Protein AF-A0A974WG58-F1 (afdb_monomer_lite)

Structure (mmCIF, N/CA/C/O backbone):
data_AF-A0A974WG58-F1
#
_entry.id   AF-A0A974WG58-F1
#
loop_
_atom_site.group_PDB
_atom_site.id
_atom_site.type_symbol
_atom_site.label_atom_id
_atom_site.label_alt_id
_atom_site.label_comp_id
_atom_site.label_asym_id
_atom_site.label_entity_id
_atom_site.label_seq_id
_atom_site.pdbx_PDB_ins_code
_atom_site.Cartn_x
_atom_site.Cartn_y
_atom_site.Cartn_z
_atom_site.occupancy
_atom_site.B_iso_or_equiv
_atom_site.auth_seq_id
_atom_site.auth_comp_id
_atom_site.auth_asym_id
_atom_site.auth_atom_id
_atom_site.pdbx_PDB_model_num
ATOM 1 N N . MET A 1 1 ? -60.441 5.713 -17.742 1.00 50.03 1 MET A N 1
ATOM 2 C CA . MET A 1 1 ? -59.816 5.849 -16.407 1.00 50.03 1 MET A CA 1
ATOM 3 C C . MET A 1 1 ? -59.112 4.545 -16.028 1.00 50.03 1 MET A C 1
ATOM 5 O O . MET A 1 1 ? -59.781 3.632 -15.582 1.00 50.03 1 MET A O 1
ATOM 9 N N . ARG A 1 2 ? -57.797 4.411 -16.261 1.00 52.03 2 ARG A N 1
ATOM 10 C CA . ARG A 1 2 ? -56.933 3.327 -15.719 1.00 52.03 2 ARG A CA 1
ATOM 11 C C . ARG A 1 2 ? -55.482 3.823 -15.540 1.00 52.03 2 ARG A C 1
ATOM 13 O O . ARG A 1 2 ? -54.530 3.086 -15.746 1.00 52.03 2 ARG A O 1
ATOM 20 N N . LYS A 1 3 ? -55.302 5.109 -15.209 1.00 54.19 3 LYS A N 1
ATOM 21 C CA . LYS A 1 3 ? -53.972 5.739 -15.085 1.00 54.19 3 LYS A CA 1
ATOM 22 C C . LYS A 1 3 ? -53.361 5.641 -13.676 1.00 54.19 3 LYS A C 1
ATOM 24 O O . LYS A 1 3 ? -52.264 6.130 -13.480 1.00 54.19 3 LYS A O 1
ATOM 29 N N . GLY A 1 4 ? -54.040 5.014 -12.710 1.00 57.06 4 GLY A N 1
ATOM 30 C CA . GLY A 1 4 ? -53.502 4.835 -11.351 1.00 57.06 4 GLY A CA 1
ATOM 31 C C . GLY A 1 4 ? -52.520 3.665 -11.233 1.00 57.06 4 GLY A C 1
ATOM 32 O O . GLY A 1 4 ? -51.487 3.790 -10.593 1.00 57.06 4 GLY A O 1
ATOM 33 N N . HIS A 1 5 ? -52.804 2.545 -11.905 1.00 56.03 5 HIS A N 1
ATOM 34 C CA . HIS A 1 5 ? -51.980 1.332 -11.810 1.00 56.03 5 HIS A CA 1
ATOM 35 C C . HIS A 1 5 ? -50.686 1.438 -12.631 1.00 56.03 5 HIS A C 1
ATOM 37 O O . HIS A 1 5 ? -49.653 0.925 -12.217 1.00 56.03 5 HIS A O 1
ATOM 43 N N . LEU A 1 6 ? -50.732 2.145 -13.771 1.00 59.72 6 LEU A N 1
ATOM 44 C CA . LEU A 1 6 ? -49.549 2.358 -14.609 1.00 59.72 6 LEU A CA 1
ATOM 45 C C . LEU A 1 6 ? -48.564 3.355 -13.968 1.00 59.72 6 LEU A C 1
ATOM 47 O O . LEU A 1 6 ? -47.359 3.185 -14.072 1.00 59.72 6 LEU A O 1
ATOM 51 N N . TRP A 1 7 ? -49.073 4.355 -13.242 1.00 65.94 7 TRP A N 1
ATOM 52 C CA . TRP A 1 7 ? -48.237 5.356 -12.572 1.00 65.94 7 TRP A CA 1
ATOM 53 C C . TRP A 1 7 ? -47.402 4.748 -11.436 1.00 65.94 7 TRP A C 1
ATOM 55 O O . TRP A 1 7 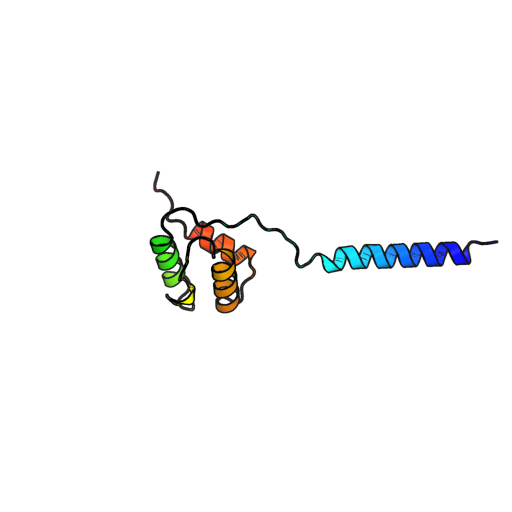? -46.224 5.059 -11.306 1.00 65.94 7 TRP A O 1
ATOM 65 N N . VAL A 1 8 ? -47.974 3.803 -10.679 1.00 70.25 8 VAL A N 1
ATOM 66 C CA . VAL A 1 8 ? -47.250 3.084 -9.616 1.00 70.25 8 VAL A CA 1
ATOM 67 C C . VAL A 1 8 ? -46.165 2.172 -10.190 1.00 70.25 8 VAL A C 1
ATOM 69 O O . VAL A 1 8 ? -45.077 2.112 -9.627 1.00 70.25 8 VAL A O 1
ATOM 72 N N . VAL A 1 9 ? -46.411 1.486 -11.313 1.00 72.94 9 VAL A N 1
ATOM 73 C CA . VAL A 1 9 ? -45.358 0.655 -11.923 1.00 72.94 9 VAL A CA 1
ATOM 74 C C . VAL A 1 9 ? -44.250 1.503 -12.543 1.00 72.94 9 VAL A C 1
ATOM 76 O O . VAL A 1 9 ? -43.095 1.117 -12.426 1.00 72.94 9 VAL A O 1
ATOM 79 N N . GLU A 1 10 ? -44.547 2.669 -13.125 1.00 73.44 10 GLU A N 1
ATOM 80 C CA . GLU A 1 10 ? -43.498 3.574 -13.617 1.00 73.44 10 GLU A CA 1
ATOM 81 C C . GLU A 1 10 ? -42.696 4.213 -12.474 1.00 73.44 10 GLU A C 1
ATOM 83 O O . GLU A 1 10 ? -41.476 4.315 -12.579 1.00 73.44 10 GLU A O 1
ATOM 88 N N . GLU A 1 11 ? -43.334 4.545 -11.348 1.00 78.12 11 GLU A N 1
ATOM 89 C C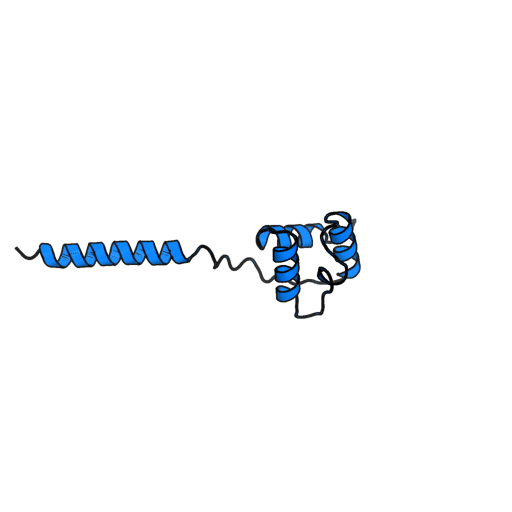A . GLU A 1 11 ? -42.651 4.987 -10.125 1.00 78.12 11 GLU A CA 1
ATOM 90 C C . GLU A 1 11 ? -41.745 3.876 -9.566 1.00 78.12 11 GLU A C 1
ATOM 92 O O . GLU A 1 11 ? -40.564 4.109 -9.317 1.00 78.12 11 GLU A O 1
ATOM 97 N N . ILE A 1 12 ? -42.236 2.635 -9.457 1.00 79.12 12 ILE A N 1
ATOM 98 C CA . ILE A 1 12 ? -41.429 1.485 -9.008 1.00 79.12 12 ILE A CA 1
ATOM 99 C C . ILE A 1 12 ? -40.259 1.226 -9.968 1.00 79.12 12 ILE A C 1
ATOM 101 O O . ILE A 1 12 ? -39.145 0.952 -9.518 1.00 79.12 12 ILE A O 1
ATOM 105 N N . LEU A 1 13 ? -40.472 1.347 -11.281 1.00 77.50 13 LEU A N 1
ATOM 106 C CA . LEU A 1 13 ? -39.407 1.227 -12.278 1.00 77.50 13 LEU A CA 1
ATOM 107 C C . LEU A 1 13 ? -38.381 2.366 -12.161 1.00 77.50 13 LEU A C 1
ATOM 109 O O . LEU A 1 13 ? -37.186 2.122 -12.338 1.00 77.50 13 LEU A O 1
ATOM 113 N N . SER A 1 14 ? -38.809 3.580 -11.807 1.00 76.06 14 SER A N 1
ATOM 114 C CA . SER A 1 14 ? -37.926 4.729 -11.570 1.00 76.06 14 SER A CA 1
ATOM 115 C C . SER A 1 14 ? -37.086 4.550 -10.297 1.00 76.06 14 SER A C 1
ATOM 117 O O . SER A 1 14 ? -35.866 4.732 -10.320 1.00 76.06 14 SER A O 1
ATOM 119 N N . GLN A 1 15 ? -37.706 4.069 -9.214 1.00 72.31 15 GLN A N 1
ATOM 120 C CA . GLN A 1 15 ? -37.037 3.737 -7.951 1.00 72.31 15 GLN A CA 1
ATOM 121 C C . GLN A 1 15 ? -36.034 2.583 -8.117 1.00 72.31 15 GLN A C 1
ATOM 123 O O . GLN A 1 15 ? -34.914 2.642 -7.604 1.00 72.31 15 GLN A O 1
ATOM 128 N N . LEU A 1 16 ? -36.385 1.551 -8.894 1.00 71.75 16 LEU A N 1
ATOM 129 C CA . LEU A 1 16 ? -35.490 0.429 -9.187 1.00 71.75 16 LEU A CA 1
ATOM 130 C C . LEU A 1 16 ? -34.295 0.865 -10.049 1.00 71.75 16 LEU A C 1
ATOM 132 O O . LEU A 1 16 ? -33.161 0.470 -9.775 1.00 71.75 16 LEU A O 1
ATOM 136 N N . LYS A 1 17 ? -34.519 1.727 -11.050 1.00 73.50 17 LYS A N 1
ATOM 137 C CA . LYS A 1 17 ? -33.455 2.279 -11.902 1.00 73.50 17 LYS A CA 1
ATOM 138 C C . LYS A 1 17 ? -32.468 3.132 -11.097 1.00 73.50 17 LYS A C 1
ATOM 140 O O . LYS A 1 17 ? -31.261 2.985 -11.278 1.00 73.50 17 LYS A O 1
ATOM 145 N N . LEU A 1 18 ? -32.961 3.946 -10.158 1.00 64.94 18 LEU A N 1
ATOM 146 C CA . LEU A 1 18 ? -32.130 4.714 -9.223 1.00 64.94 18 LEU A CA 1
ATOM 147 C C . LEU A 1 18 ? -31.334 3.806 -8.268 1.00 64.94 18 LEU A C 1
ATOM 149 O O . LEU A 1 18 ? -30.141 4.038 -8.063 1.00 64.94 18 LEU A O 1
ATOM 153 N N . LYS A 1 19 ? -31.935 2.726 -7.742 1.00 62.03 19 LYS A N 1
ATOM 154 C CA . LYS A 1 19 ? -31.246 1.791 -6.832 1.00 62.03 19 LYS A CA 1
ATOM 155 C C . LYS A 1 19 ? -30.119 1.007 -7.510 1.00 62.03 19 LYS A C 1
ATOM 157 O O . LYS A 1 19 ? -29.074 0.787 -6.897 1.00 62.03 19 LYS A O 1
ATOM 162 N N . ILE A 1 20 ? -30.299 0.624 -8.774 1.00 65.50 20 ILE A N 1
ATOM 163 C CA . ILE A 1 20 ? -29.258 -0.044 -9.572 1.00 65.50 20 ILE A CA 1
ATOM 164 C C . ILE A 1 20 ? -28.069 0.907 -9.819 1.00 65.50 20 ILE A C 1
ATOM 166 O O . ILE A 1 20 ? -26.915 0.485 -9.739 1.00 65.50 20 ILE A O 1
ATOM 170 N N . MET A 1 21 ? -28.327 2.204 -10.027 1.00 55.84 21 MET A N 1
ATOM 171 C CA . MET A 1 21 ? -27.278 3.222 -10.191 1.00 55.84 21 MET A CA 1
ATOM 172 C C . MET A 1 21 ? -26.550 3.553 -8.872 1.00 55.84 21 MET A C 1
ATOM 174 O O . MET A 1 21 ? -25.354 3.835 -8.889 1.00 55.84 21 MET A O 1
ATOM 178 N N . GLU A 1 22 ? -27.227 3.467 -7.721 1.00 56.56 22 GLU A N 1
ATOM 179 C CA . GLU A 1 22 ? -26.624 3.691 -6.395 1.00 56.56 22 GLU A CA 1
ATOM 180 C C . GLU A 1 22 ? -25.741 2.521 -5.919 1.00 56.56 22 GLU A C 1
ATOM 182 O O . GLU A 1 22 ? -24.744 2.745 -5.231 1.00 56.56 22 GLU A O 1
ATOM 187 N N . ASN A 1 23 ? -26.043 1.284 -6.328 1.00 50.16 23 ASN A N 1
ATOM 188 C CA . ASN A 1 23 ? -25.255 0.094 -5.971 1.00 50.16 23 ASN A CA 1
ATOM 189 C C . ASN A 1 23 ? -23.929 -0.031 -6.757 1.00 50.16 23 ASN A C 1
ATOM 191 O O . ASN A 1 23 ? -23.182 -0.992 -6.597 1.00 50.16 23 ASN A O 1
ATOM 195 N N . SER A 1 24 ? -23.628 0.950 -7.612 1.00 49.44 24 SER A N 1
ATOM 196 C CA . SER A 1 24 ? -22.454 0.977 -8.494 1.00 49.44 24 SER A CA 1
ATOM 197 C C . SER A 1 24 ? -21.268 1.765 -7.921 1.00 49.44 24 SER A C 1
ATOM 199 O O . SER A 1 24 ? -20.342 2.100 -8.657 1.00 49.44 24 SER A O 1
ATOM 201 N N . LYS A 1 25 ? -21.257 2.085 -6.619 1.00 47.50 25 LYS A N 1
ATOM 202 C CA . LYS A 1 25 ? -20.084 2.723 -5.987 1.00 47.50 25 LYS A CA 1
ATOM 203 C C . LYS A 1 25 ? -18.908 1.766 -5.759 1.00 47.50 25 LYS A C 1
ATOM 205 O O . LYS A 1 25 ? -17.823 2.247 -5.460 1.00 47.50 25 LYS A O 1
ATOM 210 N N . ASP A 1 26 ? -19.090 0.460 -5.967 1.00 45.72 26 ASP A N 1
ATOM 211 C CA . ASP A 1 26 ? -18.040 -0.548 -5.757 1.00 45.72 26 ASP A CA 1
ATOM 212 C C . ASP A 1 26 ? -17.826 -1.481 -6.961 1.00 45.72 26 ASP A C 1
ATOM 214 O O . ASP A 1 26 ? -17.455 -2.636 -6.816 1.00 45.72 26 ASP A O 1
ATOM 218 N N . GLN A 1 27 ? -18.056 -1.013 -8.190 1.00 40.62 27 GLN A N 1
ATOM 219 C CA . GLN A 1 27 ? -17.514 -1.695 -9.375 1.00 40.62 27 GLN A CA 1
ATOM 220 C C . GLN A 1 27 ? -16.931 -0.696 -10.367 1.00 40.62 27 GLN A C 1
ATOM 222 O O . GLN A 1 27 ? -17.237 -0.694 -11.557 1.00 40.62 27 GLN A O 1
ATOM 227 N N . LYS A 1 28 ? -16.000 0.134 -9.889 1.00 48.66 28 LYS A N 1
ATOM 228 C CA . LYS A 1 28 ? -14.930 0.577 -10.778 1.00 48.66 28 LYS A CA 1
ATOM 229 C C . LYS A 1 28 ? -14.010 -0.628 -10.931 1.00 48.66 28 LYS A C 1
ATOM 231 O O . LYS A 1 28 ? -13.186 -0.910 -10.063 1.00 48.66 28 LYS A O 1
ATOM 236 N N . VAL A 1 29 ? -14.198 -1.394 -12.003 1.00 51.09 29 VAL A N 1
ATOM 237 C CA . VAL A 1 29 ? -13.201 -2.364 -12.466 1.00 51.09 29 VAL A CA 1
ATOM 238 C C . VAL A 1 29 ? -12.013 -1.538 -12.957 1.00 51.09 29 VAL A C 1
ATOM 240 O O . VAL A 1 29 ? -11.829 -1.313 -14.148 1.00 51.09 29 VAL A O 1
ATOM 243 N N . THR A 1 30 ? -11.266 -0.965 -12.017 1.00 49.28 30 THR A N 1
ATOM 244 C CA . THR A 1 30 ? -10.002 -0.309 -12.306 1.00 49.28 30 THR A CA 1
ATOM 245 C C . THR A 1 30 ? -9.084 -1.426 -12.763 1.00 49.28 30 THR A C 1
ATOM 247 O O . THR A 1 30 ? -8.917 -2.406 -12.039 1.00 49.28 30 THR A O 1
ATOM 250 N N . GLU A 1 31 ? -8.629 -1.290 -14.005 1.00 60.78 31 GLU A N 1
ATOM 251 C CA . GLU A 1 31 ? -7.685 -2.103 -14.773 1.00 60.78 31 GLU A CA 1
ATOM 252 C C . GLU A 1 31 ? -6.967 -3.211 -13.980 1.00 60.78 31 GLU A C 1
ATOM 254 O O . GLU A 1 31 ? -6.469 -2.935 -12.886 1.00 60.78 31 GLU A O 1
ATOM 259 N N . PRO A 1 32 ? -6.822 -4.439 -14.525 1.00 62.94 32 PRO A N 1
ATOM 260 C CA . PRO A 1 32 ? -6.076 -5.502 -13.860 1.00 62.94 32 PRO A CA 1
ATOM 261 C C . PRO A 1 32 ? -4.652 -5.023 -13.567 1.00 62.94 32 PRO A C 1
ATOM 263 O O . PRO A 1 32 ? -3.788 -4.998 -14.443 1.00 62.94 32 PRO A O 1
ATOM 266 N N . PHE A 1 33 ? -4.434 -4.600 -12.324 1.00 73.94 33 PHE A N 1
ATOM 267 C CA . PHE A 1 33 ? -3.146 -4.134 -11.862 1.00 73.94 33 PHE A CA 1
ATOM 268 C C . PHE A 1 33 ? -2.234 -5.352 -11.789 1.00 73.94 33 PHE A C 1
ATOM 270 O O . PHE A 1 33 ? -2.441 -6.238 -10.961 1.00 73.94 33 PHE A O 1
ATOM 277 N N . LYS A 1 34 ? -1.270 -5.400 -12.705 1.00 77.56 34 LYS A N 1
ATOM 278 C CA . LYS A 1 34 ? -0.242 -6.429 -12.763 1.00 77.56 34 LYS A CA 1
ATOM 279 C C . LYS A 1 34 ? 1.084 -5.789 -12.420 1.00 77.56 34 LYS A C 1
ATOM 281 O O . LYS A 1 34 ? 1.477 -4.805 -13.040 1.00 77.56 34 LYS A O 1
ATOM 286 N N . ILE A 1 35 ? 1.766 -6.368 -11.445 1.00 79.12 35 ILE A N 1
ATOM 287 C CA . ILE A 1 35 ? 3.142 -6.002 -11.140 1.00 79.12 35 ILE A CA 1
ATOM 288 C C . ILE A 1 35 ? 4.016 -6.752 -12.136 1.00 79.12 35 ILE A C 1
ATOM 290 O O . ILE A 1 35 ? 4.097 -7.980 -12.106 1.00 79.12 35 ILE A O 1
ATOM 294 N N . THR A 1 36 ? 4.644 -6.015 -13.045 1.00 69.06 36 THR A N 1
ATOM 295 C CA . THR A 1 36 ? 5.569 -6.570 -14.034 1.00 69.06 36 THR A CA 1
ATOM 296 C C . THR A 1 36 ? 6.980 -6.072 -13.749 1.00 69.06 36 THR A C 1
ATOM 298 O O . THR A 1 36 ? 7.210 -4.868 -13.754 1.00 69.06 36 THR A O 1
ATOM 301 N N . GLY A 1 37 ? 7.935 -6.982 -13.545 1.00 74.62 37 GLY A N 1
ATOM 302 C CA . GLY A 1 37 ? 9.349 -6.633 -13.364 1.00 74.62 37 GLY A CA 1
ATOM 303 C C . GLY A 1 37 ? 9.813 -6.591 -11.904 1.00 74.62 37 GLY A C 1
ATOM 304 O O . GLY A 1 37 ? 9.539 -7.514 -11.137 1.00 74.62 37 GLY A O 1
ATOM 305 N N . ASP A 1 38 ? 10.579 -5.553 -11.545 1.00 79.88 38 ASP A N 1
ATOM 306 C CA . ASP A 1 38 ? 11.338 -5.466 -10.289 1.00 79.88 38 ASP A CA 1
ATOM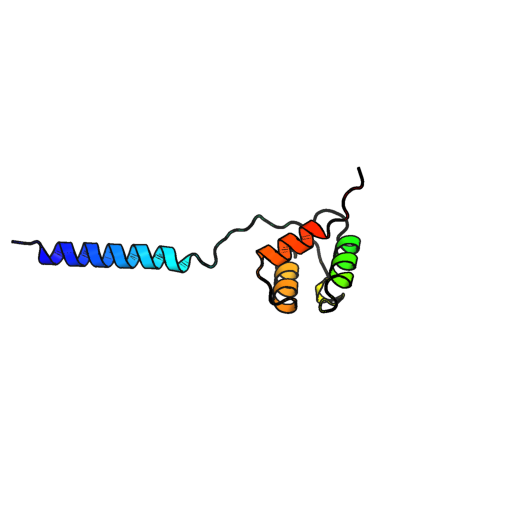 307 C C . ASP A 1 38 ? 10.518 -4.850 -9.142 1.00 79.88 38 ASP A C 1
ATOM 309 O O . ASP A 1 38 ? 10.650 -3.677 -8.785 1.00 79.88 38 ASP A O 1
ATOM 313 N N . TRP A 1 39 ? 9.660 -5.676 -8.536 1.00 85.88 39 TRP A N 1
ATOM 314 C CA . TRP A 1 39 ? 8.861 -5.271 -7.375 1.00 85.88 39 TRP A CA 1
ATOM 315 C C . TRP A 1 39 ? 9.719 -4.792 -6.198 1.00 85.88 39 TRP A C 1
ATOM 317 O O . TRP A 1 39 ? 9.311 -3.910 -5.449 1.00 85.88 39 TRP A O 1
ATOM 327 N N . LYS A 1 40 ? 10.918 -5.356 -6.029 1.00 84.69 40 LYS A N 1
ATOM 328 C CA . LYS A 1 40 ? 11.805 -5.061 -4.899 1.00 84.69 40 LYS A CA 1
ATOM 329 C C . LYS A 1 40 ? 12.267 -3.599 -4.898 1.00 84.69 40 LYS A C 1
ATOM 331 O O . LYS A 1 40 ? 12.342 -2.973 -3.837 1.00 84.69 40 LYS A O 1
ATOM 336 N N . GLY A 1 41 ? 12.535 -3.031 -6.074 1.00 85.50 41 GLY A N 1
ATOM 337 C CA . GLY A 1 41 ? 12.784 -1.596 -6.221 1.00 85.50 41 GLY A CA 1
ATOM 338 C C . GLY A 1 41 ? 11.548 -0.751 -5.896 1.00 85.50 41 GLY A C 1
ATOM 339 O O . GLY A 1 41 ? 11.636 0.207 -5.123 1.00 85.50 41 GLY A O 1
ATOM 340 N N . GLN A 1 42 ? 10.385 -1.148 -6.422 1.00 86.75 42 GLN A N 1
ATOM 341 C CA . GLN A 1 42 ? 9.119 -0.440 -6.199 1.00 86.75 42 GLN A CA 1
ATOM 342 C C . GLN A 1 42 ? 8.742 -0.409 -4.715 1.00 86.75 42 GLN A C 1
ATOM 344 O O . GLN A 1 42 ? 8.455 0.658 -4.170 1.00 86.75 42 GLN A O 1
ATOM 349 N N . SER A 1 43 ? 8.794 -1.558 -4.035 1.00 87.50 43 SER A N 1
ATOM 350 C CA . SER A 1 43 ? 8.478 -1.685 -2.613 1.00 87.50 43 SER A CA 1
ATOM 351 C C . SER A 1 43 ? 9.399 -0.824 -1.755 1.00 87.50 43 SER A C 1
ATOM 353 O O . SER A 1 43 ? 8.941 -0.174 -0.821 1.00 87.50 43 SER A O 1
ATOM 355 N N . THR A 1 44 ? 10.684 -0.744 -2.103 1.00 89.12 44 THR A N 1
ATOM 356 C CA . THR A 1 44 ? 11.642 0.113 -1.396 1.00 89.12 44 THR A CA 1
ATOM 357 C C . THR A 1 44 ? 11.256 1.592 -1.511 1.00 89.12 44 THR A C 1
ATOM 359 O O . THR A 1 44 ? 11.244 2.309 -0.510 1.00 89.12 44 THR A O 1
ATOM 362 N N . GLN A 1 45 ? 10.871 2.058 -2.705 1.00 87.75 45 GLN A N 1
ATOM 363 C CA . GLN A 1 45 ? 10.391 3.432 -2.896 1.00 87.75 45 GLN A CA 1
ATOM 364 C C . GLN A 1 45 ? 9.074 3.705 -2.161 1.00 87.75 45 GLN A C 1
ATOM 366 O O . GLN A 1 45 ? 8.935 4.741 -1.509 1.00 87.75 45 GLN A O 1
ATOM 371 N N . LEU A 1 46 ? 8.128 2.766 -2.230 1.00 89.25 46 LEU A N 1
ATOM 372 C CA . LEU A 1 46 ? 6.870 2.816 -1.487 1.00 89.25 46 LEU A CA 1
ATOM 373 C C . LEU A 1 46 ? 7.125 2.939 0.017 1.00 89.25 46 LEU A C 1
ATOM 375 O O . LEU A 1 46 ? 6.567 3.828 0.649 1.00 89.25 46 LEU A O 1
ATOM 379 N N . LYS A 1 47 ? 8.010 2.115 0.578 1.00 89.38 47 LYS A N 1
ATOM 380 C CA . LYS A 1 47 ? 8.364 2.142 2.001 1.00 89.38 47 LYS A CA 1
ATOM 381 C C . LYS A 1 47 ? 9.004 3.468 2.417 1.00 89.38 47 LYS A C 1
ATOM 383 O O . LYS A 1 47 ? 8.643 4.026 3.447 1.00 89.38 47 LYS A O 1
ATOM 388 N N . ASN A 1 48 ? 9.906 4.009 1.596 1.00 89.44 48 ASN A N 1
ATOM 389 C CA . ASN A 1 48 ? 10.527 5.312 1.857 1.00 89.44 48 ASN A CA 1
ATOM 390 C C . ASN A 1 48 ? 9.508 6.459 1.834 1.00 89.44 48 ASN A C 1
ATOM 392 O O . ASN A 1 48 ? 9.626 7.410 2.602 1.00 89.44 48 ASN A O 1
ATOM 396 N N . LYS A 1 49 ? 8.504 6.379 0.954 1.00 88.50 49 LYS A N 1
ATOM 397 C CA . LYS A 1 49 ? 7.460 7.402 0.820 1.00 88.50 49 LYS A CA 1
ATOM 398 C C . LYS A 1 49 ? 6.341 7.257 1.855 1.00 88.50 49 LYS A C 1
ATOM 400 O O . LYS A 1 49 ? 5.744 8.256 2.247 1.00 88.50 49 LYS A O 1
ATOM 405 N N . TYR A 1 50 ? 6.072 6.030 2.292 1.00 90.12 50 TYR A N 1
ATOM 406 C CA . TYR A 1 50 ? 5.024 5.674 3.241 1.00 90.12 50 TYR A CA 1
ATOM 407 C C . TYR A 1 50 ? 5.629 4.852 4.387 1.00 90.12 50 TYR A C 1
ATOM 409 O O . TYR A 1 50 ? 5.604 3.621 4.333 1.00 90.12 50 TYR A O 1
ATOM 417 N N . PRO A 1 51 ? 6.116 5.500 5.462 1.00 88.88 51 PRO A N 1
ATOM 418 C CA . PRO A 1 51 ? 6.743 4.808 6.595 1.00 88.88 51 PRO A CA 1
ATOM 419 C C . PRO A 1 51 ? 5.778 3.896 7.372 1.00 88.88 51 PRO A C 1
ATOM 421 O O . PRO A 1 51 ? 6.204 3.087 8.188 1.00 88.88 51 PRO A O 1
ATOM 424 N N . GLN A 1 52 ? 4.474 4.020 7.120 1.00 90.19 52 GLN A N 1
ATOM 425 C CA . GLN A 1 52 ? 3.429 3.144 7.655 1.00 90.19 52 GLN A CA 1
ATOM 426 C C . GLN A 1 52 ? 3.361 1.769 6.967 1.00 90.19 52 GLN A C 1
ATOM 428 O O . GLN A 1 52 ? 2.692 0.873 7.478 1.00 90.19 52 GLN A O 1
ATOM 433 N N . LEU A 1 53 ? 3.992 1.609 5.798 1.00 89.88 53 LEU A N 1
ATOM 434 C CA . LEU A 1 53 ? 4.080 0.329 5.104 1.00 89.88 53 LEU A CA 1
ATOM 435 C C . LEU A 1 53 ? 5.292 -0.443 5.611 1.00 89.88 53 LEU A C 1
ATOM 437 O O . LEU A 1 53 ? 6.410 0.072 5.640 1.00 89.88 53 LEU A O 1
ATOM 441 N N . THR A 1 54 ? 5.074 -1.699 5.983 1.00 88.38 54 THR A N 1
ATOM 4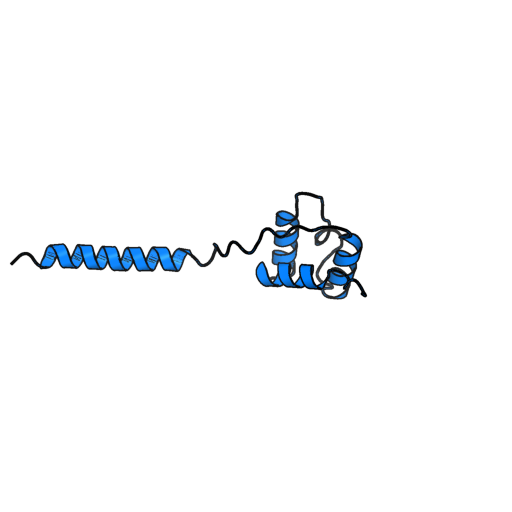42 C CA . THR A 1 54 ? 6.154 -2.595 6.398 1.00 88.38 54 THR A CA 1
ATOM 443 C C . THR A 1 54 ? 6.630 -3.466 5.239 1.00 88.38 54 THR A C 1
ATOM 445 O O . THR A 1 54 ? 5.954 -3.602 4.218 1.00 88.38 54 THR A O 1
ATOM 448 N N . ASP A 1 55 ? 7.799 -4.092 5.403 1.00 87.31 55 ASP A N 1
ATOM 449 C CA . ASP A 1 55 ? 8.288 -5.104 4.454 1.00 87.31 55 ASP A CA 1
ATOM 450 C C . ASP A 1 55 ? 7.295 -6.264 4.293 1.00 87.31 55 ASP A C 1
ATOM 452 O O . ASP A 1 55 ? 7.154 -6.815 3.205 1.00 87.31 55 ASP A O 1
ATOM 456 N N . GLU A 1 56 ? 6.566 -6.607 5.359 1.00 88.00 56 GLU A N 1
ATOM 457 C CA . GLU A 1 56 ? 5.554 -7.663 5.329 1.00 88.00 56 GLU A CA 1
ATOM 458 C C . GLU A 1 56 ? 4.314 -7.258 4.524 1.00 88.00 56 GLU A C 1
ATOM 460 O O . GLU A 1 56 ? 3.788 -8.060 3.749 1.00 88.00 56 GLU A O 1
ATOM 465 N N . ASP A 1 57 ? 3.867 -6.005 4.656 1.00 87.50 57 ASP A N 1
ATOM 466 C CA . ASP A 1 57 ? 2.729 -5.478 3.891 1.00 87.50 57 ASP A CA 1
ATOM 467 C C . ASP A 1 57 ? 3.066 -5.331 2.402 1.00 87.50 57 ASP A C 1
ATOM 469 O O . ASP A 1 57 ? 2.204 -5.512 1.541 1.00 87.50 57 ASP A O 1
ATOM 473 N N . LEU A 1 58 ? 4.331 -5.026 2.105 1.00 88.81 58 LEU A N 1
ATOM 474 C CA . LEU A 1 58 ? 4.868 -4.889 0.756 1.00 88.81 58 LEU A CA 1
ATOM 475 C C . LEU A 1 58 ? 5.399 -6.206 0.183 1.00 88.81 58 LEU A C 1
ATOM 477 O O . LEU A 1 58 ? 5.968 -6.209 -0.908 1.00 88.81 58 LEU A O 1
ATOM 481 N N . LYS A 1 59 ? 5.224 -7.332 0.876 1.00 87.19 59 LYS A N 1
ATOM 482 C CA . LYS A 1 59 ? 5.628 -8.639 0.364 1.00 87.19 59 LYS A CA 1
ATOM 483 C C . LYS A 1 59 ? 4.699 -9.052 -0.777 1.00 87.19 59 LYS A C 1
ATOM 485 O O . LYS A 1 59 ? 3.547 -9.422 -0.556 1.00 87.19 59 LYS A O 1
ATOM 490 N N . PHE A 1 60 ? 5.222 -9.008 -1.997 1.00 86.19 60 PHE A N 1
ATOM 491 C CA . PHE A 1 60 ? 4.523 -9.452 -3.197 1.00 86.19 60 PHE A CA 1
ATOM 492 C C . PHE A 1 60 ? 4.952 -10.863 -3.593 1.00 86.19 60 PHE A C 1
ATOM 494 O O . PHE A 1 60 ? 6.141 -11.182 -3.617 1.00 86.19 60 PHE A O 1
ATOM 501 N N . GLU A 1 61 ? 3.974 -11.684 -3.960 1.00 85.44 61 GLU A N 1
ATOM 502 C CA . GLU A 1 61 ? 4.177 -12.969 -4.621 1.00 85.44 61 GLU A CA 1
ATOM 503 C C . GLU A 1 61 ? 3.424 -12.937 -5.952 1.00 85.44 61 GLU A C 1
ATOM 505 O O . GLU A 1 61 ? 2.304 -12.427 -6.016 1.00 85.44 61 GLU A O 1
ATOM 510 N N . SER A 1 62 ? 4.023 -13.476 -7.014 1.00 81.75 62 SER A N 1
ATOM 511 C CA . SER A 1 62 ? 3.418 -13.456 -8.349 1.00 81.75 62 SER A CA 1
ATOM 512 C C . SER A 1 62 ? 2.031 -14.115 -8.342 1.00 81.75 62 SER A C 1
ATOM 514 O O . SER A 1 62 ? 1.874 -15.225 -7.833 1.00 81.75 62 SER A O 1
ATOM 516 N N . GLY A 1 63 ? 1.018 -13.419 -8.868 1.00 82.94 63 GLY A N 1
ATOM 517 C CA . GLY A 1 63 ? -0.382 -13.849 -8.836 1.00 82.94 63 GLY A CA 1
ATOM 518 C C . GLY A 1 63 ? -1.167 -13.358 -7.613 1.00 82.94 63 GLY A C 1
ATOM 519 O O . GLY A 1 63 ? -2.380 -13.560 -7.554 1.00 82.94 63 GLY A O 1
ATOM 520 N N . LYS A 1 64 ? -0.515 -12.693 -6.646 1.00 86.75 64 LYS A N 1
ATOM 521 C CA . LYS A 1 64 ? -1.144 -12.115 -5.444 1.00 8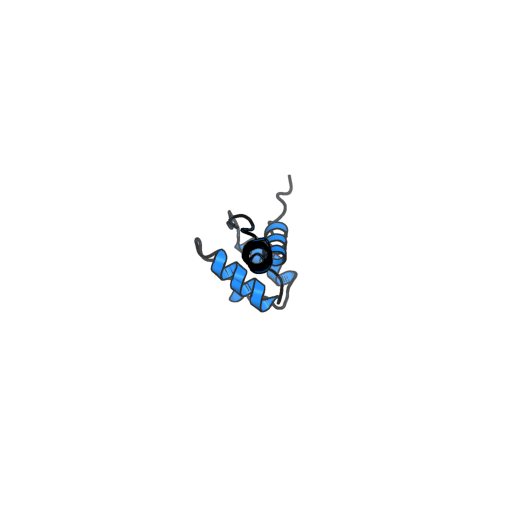6.75 64 LYS A CA 1
ATOM 522 C C . LYS A 1 64 ? -1.222 -10.587 -5.466 1.00 86.75 64 LYS A C 1
ATOM 524 O O . LYS A 1 64 ? -1.333 -9.961 -4.412 1.00 86.75 64 LYS A O 1
ATOM 529 N N . GLU A 1 65 ? -1.223 -9.959 -6.643 1.00 86.06 65 GLU A N 1
ATOM 530 C CA . GLU A 1 65 ? -1.299 -8.493 -6.767 1.00 86.06 65 GLU A CA 1
ATOM 531 C C . GLU A 1 65 ? -2.515 -7.925 -6.027 1.00 86.06 65 GLU A C 1
ATOM 533 O O . GLU A 1 65 ? -2.431 -6.913 -5.336 1.00 86.06 65 GLU A O 1
ATOM 538 N N . ASN A 1 66 ? -3.651 -8.612 -6.130 1.00 85.44 66 ASN A N 1
ATOM 539 C CA . ASN A 1 66 ? -4.896 -8.175 -5.515 1.00 85.44 66 ASN A CA 1
ATOM 540 C C . ASN A 1 66 ? -4.844 -8.237 -3.976 1.00 85.44 66 ASN A C 1
ATOM 542 O O . ASN A 1 66 ? -5.431 -7.385 -3.312 1.00 85.44 66 ASN A O 1
ATOM 546 N N . GLU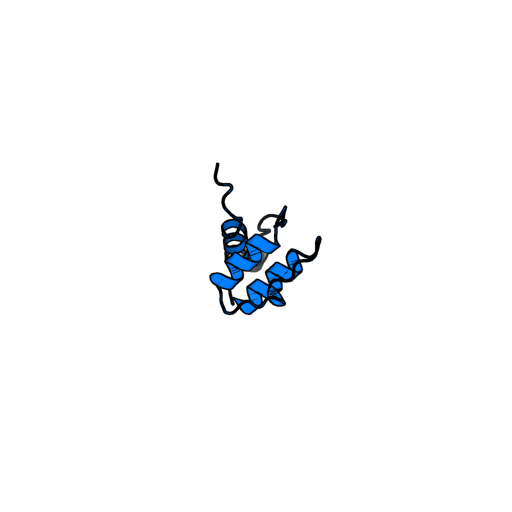 A 1 67 ? -4.135 -9.218 -3.403 1.00 88.12 67 GLU A N 1
ATOM 547 C CA . GLU A 1 67 ? -3.910 -9.287 -1.953 1.00 88.12 67 GLU A CA 1
ATOM 548 C C . GLU A 1 67 ? -2.983 -8.172 -1.479 1.00 88.12 67 GLU A C 1
ATOM 550 O O . GLU A 1 67 ? -3.284 -7.509 -0.486 1.00 88.12 67 GLU A O 1
ATOM 555 N N . LEU A 1 68 ? -1.885 -7.940 -2.201 1.00 89.00 68 LEU A N 1
ATOM 556 C CA . LEU A 1 68 ? -0.954 -6.863 -1.889 1.00 89.00 68 LEU A CA 1
ATOM 557 C C . LEU A 1 68 ? -1.674 -5.508 -1.891 1.00 89.00 68 LEU A C 1
ATOM 559 O O . LEU A 1 68 ? -1.604 -4.770 -0.911 1.00 89.00 68 LEU A O 1
ATOM 563 N N . VAL A 1 69 ? -2.419 -5.208 -2.959 1.00 88.19 69 VAL A N 1
ATOM 564 C CA . VAL A 1 69 ? -3.174 -3.954 -3.074 1.00 88.19 69 VAL A CA 1
ATOM 565 C C . VAL A 1 69 ? -4.152 -3.803 -1.910 1.00 88.19 69 VAL A C 1
ATOM 567 O O . VAL A 1 69 ? -4.163 -2.743 -1.296 1.00 88.19 69 VAL A O 1
ATOM 570 N N . LYS A 1 70 ? -4.896 -4.851 -1.528 1.00 88.69 70 LYS A N 1
ATOM 571 C CA . LYS A 1 70 ? -5.810 -4.802 -0.370 1.00 88.69 70 LYS A CA 1
ATOM 572 C C . LYS A 1 70 ? -5.099 -4.526 0.959 1.00 88.69 70 LYS A C 1
ATOM 574 O O . LYS A 1 70 ? -5.620 -3.777 1.789 1.00 88.69 70 LYS A O 1
ATOM 579 N N . ARG A 1 71 ? -3.920 -5.115 1.186 1.00 90.69 71 ARG A N 1
ATOM 580 C CA . ARG A 1 71 ? -3.129 -4.849 2.402 1.00 90.69 71 ARG A CA 1
ATOM 581 C C . ARG A 1 71 ? -2.673 -3.399 2.434 1.00 90.69 71 ARG A C 1
ATOM 583 O O . ARG A 1 71 ? -2.916 -2.711 3.421 1.00 90.69 71 ARG A O 1
ATOM 590 N N . VAL A 1 72 ? -2.088 -2.918 1.340 1.00 90.12 72 VAL A N 1
ATOM 591 C CA . VAL A 1 72 ? -1.631 -1.528 1.218 1.00 90.12 72 VAL A CA 1
ATOM 592 C C . VAL A 1 72 ? -2.804 -0.552 1.355 1.00 90.12 72 VAL A C 1
ATOM 594 O O . VAL A 1 72 ? -2.684 0.438 2.065 1.00 90.12 72 VAL A O 1
ATOM 597 N N . GLU A 1 73 ? -3.960 -0.855 0.769 1.00 90.00 73 GLU A N 1
ATOM 598 C CA . GLU A 1 73 ? -5.204 -0.088 0.915 1.00 90.00 73 GLU A CA 1
ATOM 599 C C . GLU A 1 73 ? -5.613 0.068 2.382 1.00 90.00 73 GLU A C 1
ATOM 601 O O . GLU A 1 73 ? -5.811 1.186 2.860 1.00 90.00 73 GLU A O 1
ATOM 606 N N . THR A 1 74 ? -5.624 -1.044 3.121 1.00 90.06 74 THR A N 1
ATOM 607 C CA . THR A 1 74 ? -5.976 -1.071 4.546 1.00 90.06 74 THR A CA 1
ATOM 608 C C . THR A 1 74 ? -4.956 -0.308 5.397 1.00 90.06 74 THR A C 1
ATOM 610 O O . THR A 1 74 ? -5.336 0.454 6.285 1.00 90.06 74 THR A O 1
ATOM 613 N N . ARG A 1 75 ? -3.655 -0.469 5.118 1.00 90.81 75 ARG A N 1
ATOM 614 C CA . ARG A 1 75 ? -2.563 0.199 5.853 1.00 90.81 75 ARG A CA 1
ATOM 615 C C . ARG A 1 75 ? -2.478 1.694 5.581 1.00 90.81 75 ARG A C 1
ATOM 617 O O . ARG A 1 75 ? -2.155 2.467 6.482 1.00 90.81 75 ARG A O 1
ATOM 624 N N . LEU A 1 76 ? -2.733 2.099 4.340 1.00 88.56 76 LEU A N 1
ATOM 625 C CA . LEU A 1 76 ? -2.736 3.502 3.940 1.00 88.56 76 LEU A CA 1
ATOM 626 C C . LEU A 1 76 ? -4.056 4.203 4.262 1.00 88.56 76 LEU A C 1
ATOM 628 O O . LEU A 1 76 ? -4.083 5.432 4.274 1.00 88.56 76 LEU A O 1
ATOM 632 N N . ASN A 1 77 ? -5.124 3.441 4.518 1.00 90.62 77 ASN A N 1
ATOM 633 C CA . ASN A 1 77 ? -6.496 3.941 4.577 1.00 90.62 77 ASN A CA 1
ATOM 634 C C . ASN A 1 77 ? -6.818 4.800 3.336 1.00 90.62 77 ASN A C 1
ATOM 636 O O . ASN A 1 77 ? -7.319 5.921 3.413 1.00 90.62 77 ASN A O 1
ATOM 640 N N . LYS A 1 78 ? -6.412 4.298 2.166 1.00 88.12 78 LYS A N 1
ATOM 641 C CA . LYS A 1 78 ? -6.572 4.957 0.863 1.00 88.12 78 LYS A CA 1
ATOM 642 C C . LYS A 1 78 ? -7.513 4.141 0.002 1.00 88.12 78 LYS A C 1
ATOM 644 O O . LYS A 1 78 ? -7.724 2.970 0.262 1.00 88.12 78 LYS A O 1
ATOM 649 N N . ASN A 1 79 ? -8.044 4.750 -1.048 1.00 87.25 79 ASN A N 1
ATOM 650 C CA . ASN A 1 79 ? -8.827 4.016 -2.034 1.00 87.25 79 ASN A CA 1
ATOM 651 C C . ASN A 1 79 ? -7.911 3.182 -2.938 1.00 87.25 79 ASN A C 1
ATOM 653 O O . ASN A 1 79 ? -6.774 3.578 -3.210 1.00 87.25 79 ASN A O 1
ATOM 657 N N . ARG A 1 80 ? -8.442 2.089 -3.491 1.00 83.88 80 ARG A N 1
ATOM 658 C CA . ARG A 1 80 ? -7.742 1.228 -4.454 1.00 83.88 80 ARG A CA 1
ATOM 659 C C . ARG A 1 80 ? -7.056 1.998 -5.581 1.00 83.88 80 ARG A C 1
ATOM 661 O O . ARG A 1 80 ? -5.919 1.700 -5.928 1.00 83.88 80 ARG A O 1
ATOM 668 N N . GLU A 1 81 ? -7.739 2.993 -6.149 1.00 84.56 81 GLU A N 1
ATOM 669 C CA . GLU A 1 81 ? -7.204 3.817 -7.243 1.00 84.56 81 GLU A CA 1
ATOM 670 C C . GLU A 1 81 ? -5.947 4.585 -6.827 1.00 84.56 81 GLU A C 1
ATOM 672 O O . GLU A 1 81 ? -4.967 4.614 -7.568 1.00 84.56 81 GLU A O 1
ATOM 677 N N . GLU A 1 82 ? -5.950 5.154 -5.620 1.00 86.44 82 GLU A N 1
ATOM 678 C CA . GLU A 1 82 ? -4.793 5.849 -5.056 1.00 86.44 82 GLU A CA 1
ATOM 679 C C . GLU A 1 82 ? -3.640 4.872 -4.842 1.00 86.44 82 GLU A C 1
ATOM 681 O O . GLU A 1 82 ? -2.523 5.150 -5.264 1.00 86.44 82 GLU A O 1
ATOM 686 N N . VAL A 1 83 ? -3.907 3.701 -4.258 1.00 87.75 83 VAL A N 1
ATOM 687 C CA . VAL A 1 83 ? -2.889 2.660 -4.051 1.00 87.75 83 VAL A CA 1
ATOM 688 C C . VAL A 1 83 ? -2.263 2.232 -5.375 1.00 87.75 83 VAL A C 1
ATOM 690 O O . VAL A 1 83 ? -1.043 2.248 -5.512 1.00 87.75 83 VAL A O 1
ATOM 693 N N . VAL A 1 84 ? -3.081 1.908 -6.375 1.00 86.50 84 VAL A N 1
ATOM 694 C CA . VAL A 1 84 ? -2.604 1.517 -7.708 1.00 86.50 84 VAL A CA 1
ATOM 695 C C . VAL A 1 84 ? -1.789 2.641 -8.348 1.00 86.50 84 VAL A C 1
ATOM 697 O O . VAL A 1 84 ? -0.730 2.379 -8.911 1.00 86.50 84 VAL A O 1
ATOM 700 N N . ASN A 1 85 ? -2.231 3.894 -8.233 1.00 85.81 85 ASN A N 1
ATOM 701 C CA . ASN A 1 85 ? -1.500 5.050 -8.748 1.00 85.81 85 ASN A CA 1
ATOM 702 C C . ASN A 1 85 ? -0.150 5.246 -8.042 1.00 85.81 85 ASN A C 1
ATOM 704 O O . ASN A 1 85 ? 0.850 5.548 -8.689 1.00 85.81 85 ASN A O 1
ATOM 708 N N . ILE A 1 86 ? -0.100 5.046 -6.724 1.00 87.06 86 ILE A N 1
ATOM 709 C CA . ILE A 1 86 ? 1.143 5.092 -5.952 1.00 87.06 86 ILE A CA 1
ATOM 710 C C . ILE A 1 86 ? 2.097 4.008 -6.444 1.00 87.06 86 ILE A C 1
ATOM 712 O O . ILE A 1 86 ? 3.269 4.300 -6.668 1.00 87.06 86 ILE A O 1
ATOM 716 N N . ILE A 1 87 ? 1.603 2.785 -6.635 1.00 85.00 87 ILE A N 1
ATOM 717 C CA . ILE A 1 87 ? 2.433 1.669 -7.078 1.00 85.00 87 ILE A CA 1
ATOM 718 C C . ILE A 1 87 ? 2.934 1.883 -8.517 1.00 85.00 87 ILE A C 1
ATOM 720 O O . ILE A 1 87 ? 4.123 1.695 -8.771 1.00 85.00 87 ILE A O 1
ATOM 724 N N . LYS A 1 88 ? 2.074 2.354 -9.432 1.00 83.75 88 LYS A N 1
ATOM 725 C CA . LYS A 1 88 ? 2.466 2.759 -10.795 1.00 83.75 88 LYS A CA 1
ATOM 726 C C . LYS A 1 88 ? 3.521 3.876 -10.767 1.00 83.75 88 LYS A C 1
ATOM 728 O O . LYS A 1 88 ? 4.485 3.831 -11.514 1.00 83.75 88 LYS A O 1
ATOM 733 N N . LYS A 1 89 ? 3.393 4.866 -9.873 1.00 82.75 89 LYS A N 1
ATOM 734 C CA . LYS A 1 89 ? 4.400 5.935 -9.701 1.00 82.75 89 LYS A CA 1
ATOM 735 C C . LYS A 1 89 ? 5.699 5.468 -9.049 1.00 82.75 89 LYS A C 1
ATOM 737 O O . LYS A 1 89 ? 6.711 6.142 -9.206 1.00 82.75 89 LYS A O 1
ATOM 742 N N . ALA A 1 90 ? 5.647 4.394 -8.268 1.00 79.62 90 ALA A N 1
ATOM 743 C CA . ALA A 1 90 ? 6.812 3.786 -7.640 1.00 79.62 90 ALA A CA 1
ATOM 744 C C . ALA A 1 90 ? 7.576 2.867 -8.603 1.00 79.62 90 ALA A C 1
ATOM 746 O O . ALA A 1 90 ? 8.655 2.403 -8.236 1.00 79.62 90 ALA A O 1
ATOM 747 N N . GLU A 1 91 ? 7.053 2.604 -9.814 1.00 72.25 91 GLU A N 1
ATOM 748 C CA . GLU A 1 91 ? 7.887 2.083 -10.896 1.00 72.25 91 GLU A CA 1
ATOM 749 C C . GLU A 1 91 ? 9.084 3.019 -11.043 1.00 72.25 91 GLU A C 1
ATOM 751 O O . GLU A 1 91 ? 8.882 4.220 -11.264 1.00 72.25 91 GLU A O 1
ATOM 756 N N . PRO A 1 92 ? 10.324 2.517 -10.865 1.00 61.44 92 PRO A N 1
ATOM 757 C CA . PRO A 1 92 ? 11.487 3.341 -11.105 1.00 61.44 92 PRO A CA 1
ATOM 758 C C . PRO A 1 92 ? 11.344 3.801 -12.544 1.00 61.44 92 PRO A C 1
ATOM 760 O O . PRO A 1 92 ? 11.299 2.967 -13.452 1.00 61.44 92 PRO A O 1
ATOM 763 N N . ALA A 1 93 ? 11.174 5.113 -12.737 1.00 53.62 93 ALA A N 1
ATOM 764 C CA . ALA A 1 93 ? 11.164 5.699 -14.060 1.00 53.62 93 ALA A CA 1
ATOM 765 C C . ALA A 1 93 ? 12.334 5.055 -14.799 1.00 53.62 93 ALA A C 1
ATOM 767 O O . ALA A 1 93 ? 13.474 5.162 -14.338 1.00 53.62 93 ALA A O 1
ATOM 768 N N . LYS A 1 94 ? 12.051 4.310 -15.878 1.00 49.19 94 LYS A N 1
ATOM 769 C CA . LYS A 1 94 ? 13.090 3.992 -16.848 1.00 49.19 94 LYS A CA 1
ATOM 770 C C . LYS A 1 94 ? 13.656 5.355 -17.207 1.00 49.19 94 LYS A C 1
ATOM 772 O O . LYS A 1 94 ? 12.984 6.128 -17.882 1.00 49.19 94 LYS A O 1
ATOM 777 N N . ALA A 1 95 ? 14.817 5.681 -16.650 1.00 41.31 95 ALA A N 1
ATOM 778 C CA . ALA A 1 95 ? 15.648 6.730 -17.181 1.00 41.31 95 ALA A CA 1
ATOM 779 C C . ALA A 1 95 ? 15.902 6.286 -18.623 1.00 41.31 95 ALA A C 1
ATOM 781 O O . ALA A 1 95 ? 16.549 5.261 -18.849 1.00 41.31 95 ALA A O 1
ATOM 782 N N . ILE A 1 96 ? 15.196 6.941 -19.543 1.00 43.91 96 ILE A N 1
ATOM 783 C CA . ILE A 1 96 ? 15.414 6.835 -20.983 1.00 43.91 96 ILE A CA 1
ATOM 784 C C . ILE A 1 96 ? 16.720 7.562 -21.275 1.00 43.91 96 ILE A C 1
ATOM 786 O O . ILE A 1 96 ? 16.893 8.665 -20.706 1.00 43.91 96 ILE A O 1
#

Organism: NCBI:txid2810512

pLDDT: mean 75.68, std 15.02, range [40.62, 90.81]

Radius of gyration: 21.73 Å; chains: 1; bounding box: 76×21×29 Å

InterPro domains:
  IPR036629 YjbJ superfamily [G3DSA:1.10.1470.10] (33-93)
  IPR036629 YjbJ superfamily [SSF69047] (34-88)

Sequence (96 aa):
MRKGHLWVVEEILSQLKLKIMENSKDQKVTEPFKITGDWKGQSTQLKNKYPQLTDEDLKFESGKENELVKRVETRLNKNREEVVNIIKKAEPAKAI

Foldseek 3Di:
DPVPVVVVVVVVVVVVVVVVVVVCPPPPPPPPQADPDDLVQLLVLVCVVPVLDDPVLSDDDHPCPVVSLVSCCVSVVHDSVVSSVSSVVSPPPPPD

Secondary structure (DSSP, 8-state):
--HHHHHHHHHHHHHHHHHHHHGGGG----------S-HHHHHHHHHHH-TT--TTTT---TT-HHHHHHHHHHHHT--HHHHHHHHHHTS-----